Protein AF-A0A7S2EZV9-F1 (afdb_monomer_lite)

Sequence (125 aa):
GKPAGFKRLSELIAEPQLFKGGIRAGDIIQGRIGTCFLLGAMGAVSSNKPKAVKKMFIKYDTRVGVYGVRFCVDGEWTYVVVDDWMPVDAHDRLLYAKSKDADEVWCPILEKAYCKLHTCYEMCD

Foldseek 3Di:
DDFPFKDFLVVQFVAADQDDPFQALVFKDAFQPPCVVVNVVVSVCSHPPSVVLVVQFPDDDVVQQKTWGWDQDPNDIDIFIDGRIAGAHPVRHGRFIGTNPSNHDNRRVVVVRVVVVVVVVVVVD

Radius of gyration: 13.76 Å; chains: 1; bounding box: 33×38×32 Å

InterPro domains:
  IPR001300 Peptidase C2, calpain, catalytic domain [PF00648] (6-123)
  IPR001300 Peptidase C2, calpain, catalytic domain [PS50203] (1-125)
  IPR022684 Peptidase C2, calpain family [PR00704] (6-28)
  IPR022684 Peptidase C2, calpain family [PR00704] (63-88)
  IPR022684 Peptidase C2, calpain family [PR00704] (94-117)
  IPR022684 Peptidase C2, calpain family [PTHR10183] (6-122)
  IPR038765 Papain-like cysteine peptidase superfamily [SSF54001] (3-122)

Structure (mmCIF, N/CA/C/O backbone):
data_AF-A0A7S2EZV9-F1
#
_entry.id   AF-A0A7S2EZV9-F1
#
loop_
_atom_site.group_PDB
_atom_site.id
_atom_site.type_symbol
_atom_site.label_atom_id
_atom_site.label_alt_id
_atom_site.label_comp_id
_atom_site.label_asym_id
_atom_site.label_entity_id
_atom_site.label_seq_id
_atom_site.pdbx_PDB_ins_code
_atom_site.Cartn_x
_atom_site.Cartn_y
_atom_site.Cartn_z
_atom_site.occupancy
_atom_site.B_iso_or_equiv
_atom_site.auth_seq_id
_atom_site.auth_comp_id
_atom_site.auth_asym_id
_atom_site.auth_atom_id
_atom_site.pdbx_PDB_model_num
ATOM 1 N N . GLY A 1 1 ? 14.099 9.433 -7.284 1.00 58.69 1 GLY A N 1
ATOM 2 C CA . GLY A 1 1 ? 14.938 9.018 -8.433 1.00 58.69 1 GLY A CA 1
ATOM 3 C C . GLY A 1 1 ? 14.058 8.364 -9.478 1.00 58.69 1 GLY A C 1
ATOM 4 O O . GLY A 1 1 ? 13.029 7.824 -9.092 1.00 58.69 1 GLY A O 1
ATOM 5 N N . LYS A 1 2 ? 14.415 8.436 -10.768 1.00 77.31 2 LYS A N 1
ATOM 6 C CA . LYS A 1 2 ? 13.640 7.797 -11.848 1.00 77.31 2 LYS A CA 1
ATOM 7 C C . LYS A 1 2 ? 13.521 6.282 -11.583 1.00 77.31 2 LYS A C 1
ATOM 9 O O . LYS A 1 2 ? 14.539 5.686 -11.223 1.00 77.31 2 LYS A O 1
ATOM 14 N N . PRO A 1 3 ? 12.331 5.669 -11.722 1.00 87.88 3 PRO A N 1
ATOM 15 C CA . PRO A 1 3 ? 12.190 4.226 -11.572 1.00 87.88 3 PRO A CA 1
ATOM 16 C C . PRO A 1 3 ? 12.961 3.477 -12.655 1.00 87.88 3 PRO A C 1
ATOM 18 O O . PRO A 1 3 ? 13.006 3.915 -13.806 1.00 87.88 3 PRO A O 1
ATOM 21 N N . ALA A 1 4 ? 13.568 2.352 -12.271 1.00 92.75 4 ALA A N 1
ATOM 22 C CA . ALA A 1 4 ? 14.174 1.417 -13.217 1.00 92.75 4 ALA A CA 1
ATOM 23 C C . ALA A 1 4 ? 13.103 0.545 -13.894 1.00 92.75 4 ALA A C 1
ATOM 25 O O . ALA A 1 4 ? 13.294 0.096 -15.019 1.00 92.75 4 ALA A O 1
ATOM 26 N N . GLY A 1 5 ? 11.963 0.354 -13.227 1.00 94.50 5 GLY A N 1
ATOM 27 C CA . GLY A 1 5 ? 10.806 -0.361 -13.746 1.00 94.50 5 GLY A CA 1
ATOM 28 C C . GLY A 1 5 ? 9.630 -0.321 -12.775 1.00 94.50 5 GLY A C 1
ATOM 29 O O . GLY A 1 5 ? 9.679 0.362 -11.746 1.00 94.50 5 GLY A O 1
ATOM 30 N N . PHE A 1 6 ? 8.584 -1.070 -13.118 1.00 95.56 6 PHE A N 1
ATOM 31 C CA . PHE A 1 6 ? 7.419 -1.304 -12.272 1.00 95.56 6 PHE A CA 1
ATOM 32 C C . PHE A 1 6 ? 7.202 -2.806 -12.111 1.00 95.56 6 PHE A C 1
ATOM 34 O O . PHE A 1 6 ? 7.345 -3.547 -13.082 1.00 95.56 6 PHE A O 1
ATOM 41 N N . LYS A 1 7 ? 6.848 -3.236 -10.900 1.00 97.06 7 LYS A N 1
ATOM 42 C CA . LYS A 1 7 ? 6.514 -4.628 -10.567 1.00 97.06 7 LYS A CA 1
ATOM 43 C C . LYS A 1 7 ? 5.307 -4.671 -9.644 1.00 97.06 7 LYS A C 1
ATOM 45 O O . LYS A 1 7 ? 5.119 -3.743 -8.854 1.00 97.06 7 LYS A O 1
ATOM 50 N N . ARG A 1 8 ? 4.495 -5.723 -9.719 1.00 97.25 8 ARG A N 1
ATOM 51 C CA . ARG A 1 8 ? 3.438 -5.962 -8.732 1.00 97.25 8 ARG A CA 1
ATOM 52 C C . ARG A 1 8 ? 4.027 -6.329 -7.382 1.00 97.25 8 ARG A C 1
ATOM 54 O O . ARG A 1 8 ? 5.107 -6.909 -7.294 1.00 97.25 8 ARG A O 1
ATOM 61 N N . LEU A 1 9 ? 3.277 -6.061 -6.317 1.00 95.75 9 LEU A N 1
ATOM 62 C CA . LEU A 1 9 ? 3.672 -6.481 -4.974 1.00 95.75 9 LEU A CA 1
ATOM 63 C C . LEU A 1 9 ? 3.823 -8.003 -4.872 1.00 95.75 9 LEU A C 1
ATOM 65 O O . LEU A 1 9 ? 4.760 -8.460 -4.230 1.00 95.75 9 LEU A O 1
ATOM 69 N N . SER A 1 10 ? 2.983 -8.778 -5.561 1.00 95.38 10 SER A N 1
ATOM 70 C CA . SER A 1 10 ? 3.086 -10.245 -5.612 1.00 95.38 10 SER A CA 1
ATOM 71 C C . SER A 1 10 ? 4.334 -10.777 -6.331 1.00 95.38 10 SER A C 1
ATOM 73 O O . SER A 1 10 ? 4.670 -11.945 -6.173 1.00 95.38 10 SER A O 1
ATOM 75 N N . GLU A 1 11 ? 5.038 -9.946 -7.106 1.00 96.12 11 GLU A N 1
ATOM 76 C CA . GLU A 1 11 ? 6.332 -10.302 -7.710 1.00 96.12 11 GLU A CA 1
ATOM 77 C C . GLU A 1 11 ? 7.513 -10.008 -6.771 1.00 96.12 11 GLU A C 1
ATOM 79 O O . GLU A 1 11 ? 8.612 -10.521 -6.973 1.00 96.12 11 GLU A O 1
ATOM 84 N N . LEU A 1 12 ? 7.301 -9.152 -5.767 1.00 93.50 12 LEU A N 1
ATOM 85 C CA . LEU A 1 12 ? 8.331 -8.668 -4.842 1.00 93.50 12 LEU A CA 1
ATOM 86 C C . LEU A 1 12 ? 8.230 -9.314 -3.455 1.00 93.50 12 LEU A C 1
ATOM 88 O O . LEU A 1 12 ? 9.211 -9.348 -2.714 1.00 93.50 12 LEU A O 1
ATOM 92 N N . ILE A 1 13 ? 7.035 -9.774 -3.091 1.00 92.38 13 ILE A N 1
ATOM 93 C CA . ILE A 1 13 ? 6.650 -10.224 -1.756 1.00 92.38 13 ILE A CA 1
ATOM 94 C C . ILE A 1 13 ? 5.929 -11.560 -1.910 1.00 92.38 13 ILE A C 1
ATOM 96 O O . ILE A 1 13 ? 4.998 -11.669 -2.705 1.00 92.38 13 ILE A O 1
ATOM 100 N N . ALA A 1 14 ? 6.357 -12.569 -1.150 1.00 89.50 14 ALA A N 1
ATOM 101 C CA . ALA A 1 14 ? 5.843 -13.930 -1.284 1.00 89.50 14 ALA A CA 1
ATOM 102 C C . ALA A 1 14 ? 4.368 -14.038 -0.870 1.00 89.50 14 ALA A C 1
ATOM 104 O O . ALA A 1 14 ? 3.566 -14.631 -1.590 1.00 89.50 14 ALA A O 1
ATOM 105 N N . GLU A 1 15 ? 4.001 -13.437 0.266 1.00 92.25 15 GLU A N 1
ATOM 106 C CA . GLU A 1 15 ? 2.638 -13.486 0.797 1.00 92.25 15 GLU A CA 1
ATOM 107 C C . GLU A 1 15 ? 2.141 -12.083 1.164 1.00 92.25 15 GLU A C 1
ATOM 109 O O . GLU A 1 15 ? 2.015 -11.763 2.346 1.00 92.25 15 GLU A O 1
ATOM 114 N N . PRO A 1 16 ? 1.842 -11.213 0.182 1.00 93.00 16 PRO A N 1
ATOM 115 C CA . PRO A 1 16 ? 1.423 -9.854 0.478 1.00 93.00 16 PRO A CA 1
ATOM 116 C C . PRO A 1 16 ? 0.111 -9.860 1.269 1.00 93.00 16 PRO A C 1
ATOM 118 O O . PRO A 1 16 ? -0.891 -10.457 0.872 1.00 93.00 16 PRO A O 1
ATOM 121 N N . GLN A 1 17 ? 0.107 -9.144 2.386 1.00 93.88 17 GLN A N 1
ATOM 122 C CA . GLN A 1 17 ? -1.047 -8.913 3.243 1.00 93.88 17 GLN A CA 1
ATOM 123 C C . GLN A 1 17 ? -1.173 -7.418 3.500 1.00 93.88 17 GLN A C 1
ATOM 125 O O . GLN A 1 17 ? -0.193 -6.738 3.800 1.00 93.88 17 GLN A O 1
ATOM 130 N N . LEU A 1 18 ? -2.392 -6.876 3.418 1.00 93.31 18 LEU A N 1
ATOM 131 C CA . LEU A 1 18 ? -2.566 -5.442 3.646 1.00 93.31 18 LEU A CA 1
ATOM 132 C C . LEU A 1 18 ? -2.130 -5.037 5.064 1.00 93.31 18 LEU A C 1
ATOM 134 O O . LEU A 1 18 ? -1.414 -4.054 5.223 1.00 93.31 18 LEU A O 1
ATOM 138 N N . PHE A 1 19 ? -2.527 -5.814 6.074 1.00 91.25 19 PHE A N 1
ATOM 139 C CA . PHE A 1 19 ? -2.121 -5.626 7.467 1.00 91.25 19 PHE A CA 1
ATOM 140 C C . PHE A 1 19 ? -1.690 -6.964 8.060 1.00 91.25 19 PHE A C 1
ATOM 142 O O . PHE A 1 19 ? -2.510 -7.882 8.116 1.00 91.25 19 PHE A O 1
ATOM 149 N N . LYS A 1 20 ? -0.461 -7.057 8.574 1.00 84.50 20 LYS A N 1
ATOM 150 C CA . LYS A 1 20 ? 0.079 -8.275 9.193 1.00 84.50 20 LYS A CA 1
ATOM 151 C C . LYS A 1 20 ? 0.541 -7.950 10.610 1.00 84.50 20 LYS A C 1
ATOM 153 O O . LYS A 1 20 ? 1.469 -7.189 10.831 1.00 84.50 20 LYS A O 1
ATOM 158 N N . GLY A 1 21 ? -0.164 -8.480 11.611 1.00 73.00 21 GLY A N 1
ATOM 159 C CA . GLY A 1 21 ? 0.142 -8.209 13.026 1.00 73.00 21 GLY A CA 1
ATOM 160 C C . GLY A 1 21 ? -0.344 -6.852 13.572 1.00 73.00 21 GLY A C 1
ATOM 161 O O . GLY A 1 21 ? -0.145 -6.567 14.754 1.00 73.00 21 GLY A O 1
ATOM 162 N N . GLY A 1 22 ? -1.046 -6.043 12.768 1.00 71.88 22 GLY A N 1
ATOM 163 C CA . GLY A 1 22 ? -1.613 -4.748 13.170 1.00 71.88 22 GLY A CA 1
ATOM 164 C C . GLY A 1 22 ? -0.916 -3.573 12.488 1.00 71.88 22 GLY A C 1
ATOM 165 O O . GLY A 1 22 ? -0.145 -3.780 11.579 1.00 71.88 22 GLY A O 1
ATOM 166 N N . ILE A 1 23 ? -1.220 -2.339 12.896 1.00 68.94 23 ILE A N 1
ATOM 167 C CA . ILE A 1 23 ? -0.515 -1.148 12.396 1.00 68.94 23 ILE A CA 1
ATOM 168 C C . ILE A 1 23 ? 0.326 -0.622 13.546 1.00 68.94 23 ILE A C 1
ATOM 170 O O . ILE A 1 23 ? -0.249 -0.237 14.570 1.00 68.94 23 ILE A O 1
ATOM 174 N N . ARG A 1 24 ? 1.651 -0.599 13.401 1.00 65.25 24 ARG A N 1
ATOM 175 C CA . ARG A 1 24 ? 2.545 0.065 14.352 1.00 65.25 24 ARG A CA 1
ATOM 176 C C . ARG A 1 24 ? 3.315 1.144 13.605 1.00 65.25 24 ARG A C 1
ATOM 178 O O . ARG A 1 24 ? 3.793 0.949 12.498 1.00 65.25 24 ARG A O 1
ATOM 185 N N . ALA A 1 25 ? 3.457 2.313 14.212 1.00 53.94 25 ALA A N 1
ATOM 186 C CA . ALA A 1 25 ? 4.162 3.416 13.560 1.00 53.94 25 ALA A CA 1
ATOM 187 C C . ALA A 1 25 ? 5.651 3.172 13.326 1.00 53.94 25 ALA A C 1
ATOM 189 O O . ALA A 1 25 ? 6.227 3.748 12.409 1.00 53.94 25 ALA A O 1
ATOM 190 N N . GLY A 1 26 ? 6.258 2.294 14.129 1.00 57.16 26 GLY A N 1
ATOM 191 C CA . GLY A 1 26 ? 7.616 1.809 13.891 1.00 57.16 26 GLY A CA 1
ATOM 192 C C . GLY A 1 26 ? 7.747 0.922 12.649 1.00 57.16 26 GLY A C 1
ATOM 193 O O . GLY A 1 26 ? 8.858 0.485 12.355 1.00 57.16 26 GLY A O 1
ATOM 194 N N . ASP A 1 27 ? 6.645 0.649 11.942 1.00 61.97 27 ASP A N 1
ATOM 195 C CA . ASP A 1 27 ? 6.644 -0.170 10.737 1.00 61.97 27 ASP A CA 1
ATOM 196 C C . ASP A 1 27 ? 6.908 0.652 9.470 1.00 61.97 27 ASP A C 1
ATOM 198 O O . ASP A 1 27 ? 7.214 0.059 8.450 1.00 61.97 27 ASP A O 1
ATOM 202 N N . ILE A 1 28 ? 6.870 1.990 9.495 1.00 72.56 28 ILE A N 1
ATOM 203 C CA . ILE A 1 28 ? 7.128 2.784 8.283 1.00 72.56 28 ILE A CA 1
ATOM 204 C C . ILE A 1 28 ? 8.636 2.940 8.057 1.00 72.56 28 ILE A C 1
ATOM 206 O O . ILE A 1 28 ? 9.316 3.673 8.774 1.00 72.56 28 ILE A O 1
ATOM 210 N N . ILE A 1 29 ? 9.155 2.309 7.006 1.00 76.38 29 ILE A N 1
ATOM 211 C CA . ILE A 1 29 ? 10.506 2.555 6.500 1.00 76.38 29 ILE A CA 1
ATOM 212 C C . ILE A 1 29 ? 10.387 3.471 5.286 1.00 76.38 29 ILE A C 1
ATOM 214 O O . ILE A 1 29 ? 9.811 3.084 4.267 1.00 76.38 29 ILE A O 1
ATOM 218 N N . GLN A 1 30 ? 10.936 4.682 5.398 1.00 78.19 30 GLN A N 1
ATOM 219 C CA . GLN A 1 30 ? 10.908 5.672 4.326 1.00 78.19 30 GLN A CA 1
ATOM 220 C C . GLN A 1 30 ? 11.575 5.140 3.048 1.00 78.19 30 GLN A C 1
ATOM 222 O O . GLN A 1 30 ? 12.684 4.602 3.075 1.00 78.19 30 GLN A O 1
ATOM 227 N N . GLY A 1 31 ? 10.874 5.319 1.927 1.00 75.25 31 GLY A N 1
ATOM 228 C CA . GLY A 1 31 ? 11.375 5.025 0.592 1.00 75.25 31 GLY A CA 1
ATOM 229 C C . GLY A 1 31 ? 12.306 6.111 0.046 1.00 75.25 31 GLY A C 1
ATOM 230 O O . GLY A 1 31 ? 12.769 7.012 0.741 1.00 75.25 31 GLY A O 1
ATOM 231 N N . ARG A 1 32 ? 12.585 6.036 -1.253 1.00 74.06 32 ARG A N 1
ATOM 232 C CA . ARG A 1 32 ? 13.464 6.965 -1.988 1.00 74.06 32 ARG A CA 1
ATOM 233 C C . ARG A 1 32 ? 12.691 8.057 -2.733 1.00 74.06 32 ARG A C 1
ATOM 235 O O . ARG A 1 32 ? 13.288 8.829 -3.491 1.00 74.06 32 ARG A O 1
ATOM 242 N N . ILE A 1 33 ? 11.372 8.082 -2.569 1.00 68.50 33 ILE A N 1
ATOM 243 C CA . ILE A 1 33 ? 10.481 9.128 -3.064 1.00 68.50 33 ILE A CA 1
ATOM 244 C C . ILE A 1 33 ? 10.353 10.163 -1.937 1.00 68.50 33 ILE A C 1
ATOM 246 O O . ILE A 1 33 ? 10.262 9.804 -0.768 1.00 68.50 33 ILE A O 1
ATOM 250 N N . GLY A 1 34 ? 10.492 11.449 -2.271 1.00 61.25 34 GLY A N 1
ATOM 251 C CA . GLY A 1 34 ? 10.652 12.571 -1.328 1.00 61.25 34 GLY A CA 1
ATOM 252 C C . GLY A 1 34 ? 9.398 12.933 -0.523 1.00 61.25 34 GLY A C 1
ATOM 253 O O . GLY A 1 34 ? 9.106 14.105 -0.331 1.00 61.25 34 GLY A O 1
ATOM 254 N N . THR A 1 35 ? 8.652 11.942 -0.053 1.00 65.12 35 THR A N 1
ATOM 255 C CA . THR A 1 35 ? 7.382 12.030 0.686 1.00 65.12 35 THR A CA 1
ATOM 256 C C . THR A 1 35 ? 7.599 12.070 2.202 1.00 65.12 35 THR A C 1
ATOM 258 O O . THR A 1 35 ? 6.731 11.670 2.973 1.00 65.12 35 THR A O 1
ATOM 261 N N . CYS A 1 36 ? 8.751 12.553 2.680 1.00 65.75 36 CYS A N 1
ATOM 262 C CA . CYS A 1 36 ? 9.093 12.542 4.110 1.00 65.75 36 CYS A CA 1
ATOM 263 C C . CYS A 1 36 ? 8.059 13.265 4.991 1.00 65.75 36 CYS A C 1
ATOM 265 O O . CYS A 1 36 ? 7.763 12.797 6.089 1.00 65.75 36 CYS A O 1
ATOM 267 N N . PHE A 1 37 ? 7.462 14.357 4.501 1.00 68.62 37 PHE A N 1
ATOM 268 C CA . PHE A 1 37 ? 6.392 15.079 5.197 1.00 68.62 37 PHE A CA 1
ATOM 269 C C . PHE A 1 37 ? 5.131 14.211 5.359 1.00 68.62 37 PHE A C 1
ATOM 271 O O . PHE A 1 37 ? 4.560 14.134 6.448 1.00 68.62 37 PHE A O 1
ATOM 278 N N . LEU A 1 38 ? 4.744 13.489 4.302 1.00 69.94 38 LEU A N 1
ATOM 279 C CA . LEU A 1 38 ? 3.629 12.546 4.307 1.00 69.94 38 LEU A CA 1
ATOM 280 C C . LEU A 1 38 ? 3.919 11.375 5.246 1.00 69.94 38 LEU A C 1
ATOM 282 O O . LEU A 1 38 ? 3.069 11.003 6.046 1.00 69.94 38 LEU A O 1
ATOM 286 N N . LEU A 1 39 ? 5.122 10.808 5.185 1.00 69.38 39 LEU A N 1
ATOM 287 C CA . LEU A 1 39 ? 5.525 9.690 6.036 1.00 69.38 39 LEU A CA 1
ATOM 288 C C . LEU A 1 39 ? 5.564 10.077 7.515 1.00 69.38 39 LEU A C 1
ATOM 290 O O . LEU A 1 39 ? 5.152 9.278 8.352 1.00 69.38 39 LEU A O 1
ATOM 294 N N . GLY A 1 40 ? 5.966 11.308 7.840 1.00 71.44 40 GLY A N 1
ATOM 295 C CA . GLY A 1 40 ? 5.862 11.852 9.194 1.00 71.44 40 GLY A CA 1
ATOM 296 C C . GLY A 1 40 ? 4.411 11.937 9.675 1.00 71.44 40 GLY A C 1
ATOM 297 O O . GLY A 1 40 ? 4.092 11.467 10.769 1.00 71.44 40 GLY A O 1
ATOM 298 N N . ALA A 1 41 ? 3.504 12.453 8.839 1.00 74.88 41 ALA A N 1
ATOM 299 C CA . ALA A 1 41 ? 2.076 12.509 9.153 1.00 74.88 41 ALA A CA 1
ATOM 300 C C . ALA A 1 41 ? 1.451 11.106 9.287 1.00 74.88 41 ALA A C 1
ATOM 302 O O . ALA A 1 41 ? 0.748 10.827 10.260 1.00 74.88 41 ALA A O 1
ATOM 303 N N . MET A 1 42 ? 1.752 10.187 8.365 1.00 74.44 42 MET A N 1
ATOM 304 C CA . MET A 1 42 ? 1.299 8.792 8.424 1.00 74.44 42 MET A CA 1
ATOM 305 C C . MET A 1 42 ? 1.863 8.068 9.649 1.00 74.44 42 MET A C 1
ATOM 307 O O . MET A 1 42 ? 1.136 7.326 10.309 1.00 74.44 42 MET A O 1
ATOM 311 N N . GLY A 1 43 ? 3.123 8.321 10.008 1.00 74.88 43 GLY A N 1
ATOM 312 C CA . GLY A 1 43 ? 3.758 7.841 11.236 1.00 74.88 43 GLY A CA 1
ATOM 313 C C . GLY A 1 43 ? 3.037 8.339 12.487 1.00 74.88 43 GLY A C 1
ATOM 314 O O . GLY A 1 43 ? 2.713 7.557 13.380 1.00 74.88 43 GLY A O 1
ATOM 315 N N . ALA A 1 44 ? 2.683 9.624 12.536 1.00 74.81 44 ALA A N 1
ATOM 316 C CA . ALA A 1 44 ? 1.933 10.194 13.653 1.00 74.81 44 ALA A CA 1
ATOM 317 C C . ALA A 1 44 ? 0.513 9.606 13.773 1.00 74.81 44 ALA A C 1
ATOM 319 O O . ALA A 1 44 ? 0.075 9.263 14.877 1.00 74.81 44 ALA A O 1
ATOM 320 N N . VAL A 1 45 ? -0.205 9.442 12.655 1.00 76.69 45 VAL A N 1
ATOM 321 C CA . VAL A 1 45 ? -1.561 8.863 12.644 1.00 76.69 45 VAL A CA 1
ATOM 322 C C . VAL A 1 45 ? -1.527 7.376 12.990 1.00 76.69 45 VAL A C 1
ATOM 324 O O . VAL A 1 45 ? -2.326 6.931 13.812 1.00 76.69 45 VAL A O 1
ATOM 327 N N . SER A 1 46 ? -0.591 6.609 12.431 1.00 75.81 46 SER A N 1
ATOM 328 C CA . SER A 1 46 ? -0.405 5.194 12.780 1.00 75.81 46 SER A CA 1
ATOM 329 C C . SER A 1 46 ? 0.004 5.001 14.245 1.00 75.81 46 SER A C 1
ATOM 331 O O . SER A 1 46 ? -0.463 4.048 14.865 1.00 75.81 46 SER A O 1
ATOM 333 N N . SER A 1 47 ? 0.785 5.924 14.828 1.00 74.75 47 SER A N 1
ATOM 334 C CA . SER A 1 47 ? 1.219 5.868 16.239 1.00 74.75 47 SER A CA 1
ATOM 335 C C . SER A 1 47 ? 0.048 6.069 17.187 1.00 74.75 47 SER A C 1
ATOM 337 O O . SER A 1 47 ? -0.150 5.306 18.126 1.00 74.75 47 SER A O 1
ATOM 339 N N . ASN A 1 48 ? -0.728 7.125 16.939 1.00 75.50 48 ASN A N 1
ATOM 340 C CA . ASN A 1 48 ? -1.737 7.595 17.883 1.00 75.50 48 ASN A CA 1
ATOM 341 C C . ASN A 1 48 ? -3.113 6.977 17.616 1.00 75.50 48 ASN A C 1
ATOM 343 O O . ASN A 1 48 ? -3.933 6.841 18.522 1.00 75.50 48 ASN A O 1
ATOM 347 N N . LYS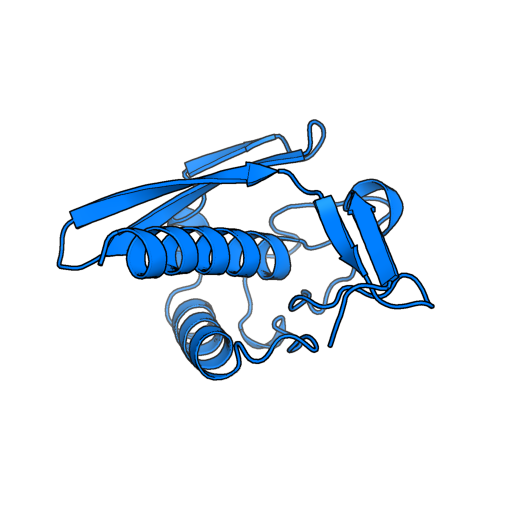 A 1 49 ? -3.404 6.632 16.356 1.00 83.12 49 LYS A N 1
ATOM 348 C CA . LYS A 1 49 ? -4.718 6.170 15.892 1.00 83.12 49 LYS A CA 1
ATOM 349 C C . LYS A 1 49 ? -4.579 5.087 14.808 1.00 83.12 49 LYS A C 1
ATOM 351 O O . LYS A 1 49 ? -5.101 5.256 13.706 1.00 83.12 49 LYS A O 1
ATOM 356 N N . PRO A 1 50 ? -4.004 3.909 15.108 1.00 82.44 50 PRO A N 1
ATOM 357 C CA . PRO A 1 50 ? -3.857 2.823 14.128 1.00 82.44 50 PRO A CA 1
ATOM 358 C C . PRO A 1 50 ? -5.202 2.363 13.537 1.00 82.44 50 PRO A C 1
ATOM 360 O O . PRO A 1 50 ? -5.305 2.009 12.366 1.00 82.44 50 PRO A O 1
ATOM 363 N N . LYS A 1 51 ? -6.294 2.442 14.310 1.00 86.62 51 LYS A N 1
ATOM 364 C CA . LYS A 1 51 ? -7.649 2.164 13.801 1.00 86.62 51 LYS A CA 1
ATOM 365 C C . LYS A 1 5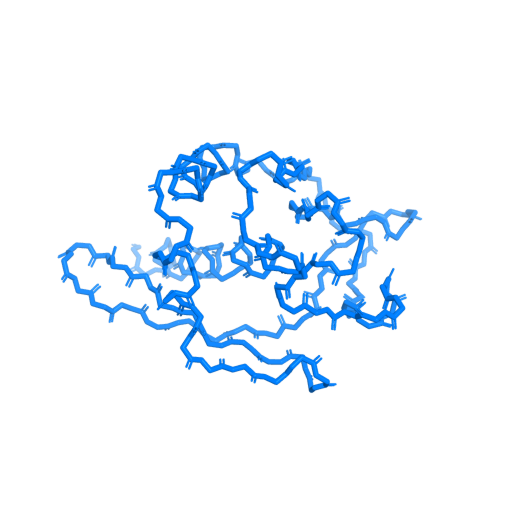1 ? -8.101 3.158 12.723 1.00 86.62 51 LYS A C 1
ATOM 367 O O . LYS A 1 51 ? -8.926 2.786 11.894 1.00 86.62 51 LYS A O 1
ATOM 372 N N . ALA A 1 52 ? -7.606 4.396 12.737 1.00 86.69 52 ALA A N 1
ATOM 373 C CA . ALA A 1 52 ? -7.921 5.381 11.706 1.00 86.69 52 ALA A CA 1
ATOM 374 C C . ALA A 1 52 ? -7.298 4.974 10.370 1.00 86.69 52 ALA A C 1
ATOM 376 O O . ALA A 1 52 ? -8.018 4.939 9.380 1.00 86.69 52 ALA A O 1
ATOM 377 N N . VAL A 1 53 ? -6.030 4.545 10.367 1.00 87.94 53 VAL A N 1
ATOM 378 C CA . VAL A 1 53 ? -5.362 4.053 9.150 1.00 87.94 53 VAL A CA 1
ATOM 379 C C . VAL A 1 53 ? -6.108 2.849 8.571 1.00 87.94 53 VAL A C 1
ATOM 381 O O . VAL A 1 53 ? -6.448 2.857 7.394 1.00 87.94 53 VAL A O 1
ATOM 384 N N . LYS A 1 54 ? -6.503 1.865 9.397 1.00 90.25 54 LYS A N 1
ATOM 385 C CA . LYS A 1 54 ? -7.344 0.744 8.922 1.00 90.25 54 LYS A CA 1
ATOM 386 C C . LYS A 1 54 ? -8.648 1.216 8.271 1.00 90.25 54 LYS A C 1
ATOM 388 O O . LYS A 1 54 ? -9.043 0.684 7.245 1.00 90.25 54 LYS A O 1
ATOM 393 N N . LYS A 1 55 ? -9.303 2.229 8.849 1.00 91.75 55 LYS A N 1
ATOM 394 C CA . LYS A 1 55 ? -10.555 2.812 8.334 1.00 91.75 55 LYS A CA 1
ATOM 395 C C . LYS A 1 55 ? -10.382 3.641 7.056 1.00 91.75 55 LYS A C 1
ATOM 397 O O . LYS A 1 55 ? -11.403 4.025 6.478 1.00 91.75 55 LYS A O 1
ATOM 402 N N . MET A 1 56 ? -9.153 3.956 6.645 1.00 94.00 56 MET A N 1
ATOM 403 C CA . MET A 1 56 ? -8.887 4.587 5.349 1.00 94.00 56 MET A CA 1
ATOM 404 C C . MET A 1 56 ? -9.043 3.578 4.210 1.00 94.00 56 MET A C 1
ATOM 406 O O . MET A 1 56 ? -9.530 3.945 3.149 1.00 94.00 56 MET A O 1
ATOM 410 N N . PHE A 1 57 ? -8.705 2.307 4.434 1.00 95.62 57 PHE A N 1
ATOM 411 C CA . PHE A 1 57 ? -8.870 1.241 3.447 1.00 95.62 57 PHE A CA 1
ATOM 412 C C . PHE A 1 57 ? -10.303 0.709 3.480 1.00 95.62 57 PHE A C 1
ATOM 414 O O . PHE A 1 57 ? -10.678 -0.059 4.364 1.00 95.62 57 PHE A O 1
ATOM 421 N N . ILE A 1 58 ? -11.123 1.147 2.526 1.00 96.06 58 ILE A N 1
ATOM 422 C CA . ILE A 1 58 ? -12.569 0.883 2.525 1.00 96.06 58 ILE A CA 1
ATOM 423 C C . ILE A 1 58 ? -12.937 -0.463 1.896 1.00 96.06 58 ILE A C 1
ATOM 425 O O . ILE A 1 58 ? -13.902 -1.098 2.314 1.00 96.06 58 ILE A O 1
ATOM 429 N N . LYS A 1 59 ? -12.183 -0.895 0.882 1.00 95.94 59 LYS A N 1
ATOM 430 C CA . LYS A 1 59 ? -12.378 -2.157 0.166 1.00 95.94 59 LYS A CA 1
ATOM 431 C C . LYS A 1 59 ? -11.103 -2.496 -0.592 1.00 95.94 59 LYS A C 1
ATOM 433 O O . LYS A 1 59 ? -10.486 -1.604 -1.163 1.00 95.94 59 LYS A O 1
ATOM 438 N N . TYR A 1 60 ? -10.711 -3.760 -0.599 1.00 97.12 60 TYR A N 1
ATOM 439 C CA . TYR A 1 60 ? -9.526 -4.222 -1.313 1.00 97.12 60 TYR A CA 1
ATOM 440 C C . TYR A 1 60 ? -9.622 -5.723 -1.589 1.00 97.12 60 TYR A C 1
ATOM 442 O O . TYR A 1 60 ? -10.323 -6.441 -0.877 1.00 97.12 60 TYR A O 1
ATOM 450 N N . ASP A 1 61 ? -8.904 -6.185 -2.609 1.00 96.56 61 ASP A N 1
ATOM 451 C CA . ASP A 1 61 ? -8.568 -7.599 -2.792 1.00 96.56 61 ASP A CA 1
ATOM 452 C C . ASP A 1 61 ? -7.072 -7.688 -3.100 1.00 96.56 61 ASP A C 1
ATOM 454 O O . ASP A 1 61 ? -6.619 -7.326 -4.188 1.00 96.56 61 ASP A O 1
ATOM 458 N N . THR A 1 62 ? -6.301 -8.150 -2.115 1.00 95.12 62 THR A N 1
ATOM 459 C CA . THR A 1 62 ? -4.840 -8.250 -2.207 1.00 95.12 62 THR A CA 1
ATOM 460 C C . THR A 1 62 ? -4.384 -9.279 -3.240 1.00 95.12 62 THR A C 1
ATOM 462 O O . THR A 1 62 ? -3.309 -9.121 -3.803 1.00 95.12 62 THR A O 1
ATOM 465 N N . ARG A 1 63 ? -5.207 -10.286 -3.561 1.00 93.94 63 ARG A N 1
ATOM 466 C CA . ARG A 1 63 ? -4.873 -11.297 -4.579 1.00 93.94 63 ARG A CA 1
ATOM 467 C C . ARG A 1 63 ? -5.001 -10.733 -5.989 1.00 93.94 63 ARG A C 1
ATOM 469 O O . ARG A 1 63 ? -4.243 -11.105 -6.875 1.00 93.94 63 ARG A O 1
ATOM 476 N N . VAL A 1 64 ? -5.972 -9.843 -6.193 1.00 96.06 64 VAL A N 1
ATOM 477 C CA . VAL A 1 64 ? -6.173 -9.131 -7.468 1.00 96.06 64 VAL A CA 1
ATOM 478 C C . VAL A 1 64 ? -5.224 -7.931 -7.585 1.00 96.06 64 VAL A C 1
ATOM 480 O O . VAL A 1 64 ? -4.831 -7.551 -8.691 1.00 96.06 64 VAL A O 1
ATOM 483 N N . GLY A 1 65 ? -4.849 -7.346 -6.444 1.00 96.75 65 GLY A N 1
ATOM 484 C CA . GLY A 1 65 ? -3.977 -6.181 -6.364 1.00 96.75 65 GLY A CA 1
ATOM 485 C C . GLY A 1 65 ? -4.731 -4.859 -6.498 1.00 96.75 65 GLY A C 1
ATOM 486 O O . GLY A 1 65 ? -4.207 -3.933 -7.102 1.00 96.75 65 GLY A O 1
ATOM 487 N N . VAL A 1 66 ? -5.961 -4.755 -5.975 1.00 97.56 66 VAL A N 1
ATOM 488 C CA . VAL A 1 66 ? -6.782 -3.527 -6.038 1.00 97.56 66 VAL A CA 1
ATOM 489 C C . VAL A 1 66 ? -7.167 -3.026 -4.650 1.00 97.56 66 VAL A C 1
ATOM 491 O O . VAL A 1 66 ? -7.589 -3.806 -3.794 1.00 97.56 66 VAL A O 1
ATOM 494 N N . TYR A 1 67 ? -7.052 -1.713 -4.439 1.00 98.12 67 TYR A N 1
ATOM 495 C CA . TYR A 1 67 ? -7.234 -1.078 -3.135 1.00 98.12 67 TYR A CA 1
ATOM 496 C C . TYR A 1 67 ? -7.992 0.242 -3.266 1.00 98.12 67 TYR A C 1
ATOM 498 O O . TYR A 1 67 ? -7.591 1.136 -4.008 1.00 98.12 67 TYR A O 1
ATOM 506 N N . GLY A 1 68 ? -9.084 0.369 -2.517 1.00 97.75 68 GLY A N 1
ATOM 507 C CA . GLY A 1 68 ? -9.819 1.610 -2.309 1.00 97.75 68 GLY A CA 1
ATOM 508 C C . GLY A 1 68 ? -9.406 2.263 -0.995 1.00 97.75 68 GLY A C 1
ATOM 509 O O . GLY A 1 68 ? -9.569 1.672 0.078 1.00 97.75 68 GLY A O 1
ATOM 510 N N . VAL A 1 69 ? -8.909 3.491 -1.083 1.00 96.56 69 VAL A N 1
ATOM 511 C CA . VAL A 1 69 ? -8.440 4.303 0.041 1.00 96.56 69 VAL A CA 1
ATOM 512 C C . VAL A 1 69 ? -9.243 5.597 0.084 1.00 96.56 69 VAL A C 1
ATOM 514 O O . VAL A 1 69 ? -9.500 6.194 -0.957 1.00 96.56 69 VAL A O 1
ATOM 517 N N . ARG A 1 70 ? -9.645 6.047 1.272 1.00 95.00 70 ARG A N 1
ATOM 518 C CA . ARG A 1 70 ? -10.276 7.358 1.460 1.00 95.00 70 ARG A CA 1
ATOM 519 C C . ARG A 1 70 ? -9.397 8.301 2.265 1.00 95.00 70 ARG A C 1
ATOM 521 O O . ARG A 1 70 ? -8.768 7.897 3.246 1.00 95.00 70 ARG A O 1
ATOM 528 N N . PHE A 1 71 ? -9.445 9.565 1.884 1.00 91.56 71 PHE A N 1
ATOM 529 C CA . PHE A 1 71 ? -8.812 10.686 2.560 1.00 91.56 71 PHE A CA 1
ATOM 530 C C . PHE A 1 71 ? -9.885 11.714 2.915 1.00 91.56 71 PHE A C 1
ATOM 532 O O . PHE A 1 71 ? -10.913 11.787 2.248 1.00 91.56 71 PHE A O 1
ATOM 539 N N . CYS A 1 72 ? -9.664 12.473 3.985 1.00 89.31 72 CYS A N 1
ATOM 540 C CA . CYS A 1 72 ? -10.472 13.651 4.286 1.00 89.31 72 CYS A CA 1
ATOM 541 C C . CYS A 1 72 ? -9.681 14.867 3.799 1.00 89.31 72 CYS A C 1
ATOM 543 O O . CYS A 1 72 ? -8.619 15.144 4.358 1.00 89.31 72 CYS A O 1
ATOM 545 N N . VAL A 1 73 ? -10.155 15.523 2.743 1.00 86.56 73 VAL A N 1
ATOM 546 C CA . VAL A 1 73 ? -9.533 16.710 2.140 1.00 86.56 73 VAL A CA 1
ATOM 547 C C . VAL A 1 73 ? -10.521 17.855 2.301 1.00 86.56 73 VAL A C 1
ATOM 549 O O . VAL A 1 73 ? -11.673 17.719 1.905 1.00 86.56 73 VAL A O 1
ATOM 552 N N . ASP A 1 74 ? -10.104 18.932 2.967 1.00 87.12 74 ASP A N 1
ATOM 553 C CA . ASP A 1 74 ? -10.944 20.108 3.252 1.00 87.12 74 ASP A CA 1
ATOM 554 C C . ASP A 1 74 ? -12.302 19.790 3.907 1.00 87.12 74 ASP A C 1
ATOM 556 O O . ASP A 1 74 ? -13.296 20.481 3.713 1.00 87.12 74 ASP A O 1
ATOM 560 N N . GLY A 1 75 ? -12.338 18.735 4.729 1.00 88.75 75 GLY A N 1
ATOM 561 C CA . GLY A 1 75 ? -13.541 18.285 5.437 1.00 88.75 75 GLY A CA 1
ATOM 562 C C . GLY A 1 75 ? -14.403 17.282 4.664 1.00 88.75 75 GLY A C 1
ATOM 563 O O . GLY A 1 75 ? -15.297 16.683 5.261 1.00 88.75 75 GLY A O 1
ATOM 564 N N . GLU A 1 76 ? -14.095 17.032 3.392 1.00 90.00 76 GLU A N 1
ATOM 565 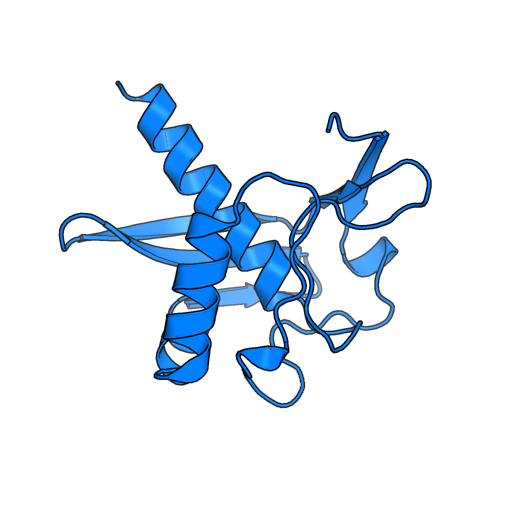C CA . GLU A 1 76 ? -14.841 16.130 2.519 1.00 90.00 76 GLU A CA 1
ATOM 566 C C . GLU A 1 76 ? -14.117 14.796 2.302 1.00 90.00 76 GLU A C 1
ATOM 568 O O . GLU A 1 76 ? -12.886 14.706 2.263 1.00 90.00 76 GLU A O 1
ATOM 573 N N . TRP A 1 77 ? -14.892 13.717 2.160 1.00 93.12 77 TRP A N 1
ATOM 574 C CA . TRP A 1 77 ? -14.335 12.389 1.903 1.00 93.12 77 TRP A CA 1
ATOM 575 C C . TRP A 1 77 ? -14.027 12.194 0.419 1.00 93.12 77 TRP A C 1
ATOM 577 O O . TRP A 1 77 ? -14.933 12.002 -0.390 1.00 93.12 77 TRP A O 1
ATOM 587 N N . THR A 1 78 ? -12.740 12.115 0.091 1.00 93.38 78 THR A N 1
ATOM 588 C CA . THR A 1 78 ? -12.247 11.815 -1.258 1.00 93.38 78 THR A CA 1
ATOM 589 C C . THR A 1 78 ? -11.754 10.374 -1.340 1.00 93.38 78 THR A C 1
ATOM 591 O O . THR A 1 78 ? -11.011 9.902 -0.477 1.00 93.38 78 THR A O 1
ATOM 594 N N . TYR A 1 79 ? -12.156 9.662 -2.393 1.00 94.44 79 TYR A N 1
ATOM 595 C CA . TYR A 1 79 ? -11.874 8.239 -2.583 1.00 94.44 79 TYR A CA 1
ATOM 596 C C . TYR A 1 79 ? -10.907 8.025 -3.743 1.00 94.44 79 TYR A C 1
ATOM 598 O O . TYR A 1 79 ? -11.099 8.548 -4.836 1.00 94.44 79 TYR A O 1
ATOM 606 N N . VAL A 1 80 ? -9.892 7.201 -3.514 1.00 95.69 80 VAL A N 1
ATOM 607 C CA . VAL A 1 80 ? -8.849 6.881 -4.484 1.00 95.69 80 VAL A CA 1
ATOM 608 C C . VAL A 1 80 ? -8.759 5.373 -4.631 1.00 95.69 80 VAL A C 1
ATOM 610 O O . VAL A 1 80 ? -8.610 4.645 -3.651 1.00 95.69 80 VAL A O 1
ATOM 613 N N . VAL A 1 81 ? -8.820 4.901 -5.874 1.00 96.62 81 VAL A N 1
ATOM 614 C CA . VAL A 1 81 ? -8.558 3.500 -6.215 1.00 96.62 81 VAL A CA 1
ATOM 615 C C . VAL A 1 81 ? -7.169 3.392 -6.831 1.00 96.62 81 VAL A C 1
ATOM 617 O O . VAL A 1 81 ? -6.844 4.134 -7.766 1.00 96.62 81 VAL A O 1
ATOM 620 N N . VAL A 1 82 ? -6.359 2.470 -6.316 1.00 97.25 82 VAL A N 1
ATOM 621 C CA . VAL A 1 82 ? -5.020 2.154 -6.828 1.00 97.25 82 VAL A CA 1
ATOM 622 C C . VAL A 1 82 ? -4.848 0.653 -7.027 1.00 97.25 82 VAL A C 1
ATOM 624 O O . VAL A 1 82 ? -5.417 -0.158 -6.294 1.00 97.25 82 VAL A O 1
ATOM 627 N N . ASP A 1 83 ? -4.047 0.301 -8.027 1.00 97.81 83 ASP A N 1
ATOM 628 C CA . ASP A 1 83 ? -3.493 -1.040 -8.198 1.00 97.81 83 ASP A CA 1
ATOM 629 C C . ASP A 1 83 ? -2.184 -1.224 -7.398 1.00 97.81 83 ASP A C 1
ATOM 631 O O . ASP A 1 83 ? -1.676 -0.280 -6.780 1.00 97.81 83 ASP A O 1
ATOM 635 N N . ASP A 1 84 ? -1.603 -2.422 -7.445 1.00 97.00 84 ASP A N 1
ATOM 636 C CA . ASP A 1 84 ? -0.365 -2.793 -6.758 1.00 97.00 84 ASP A CA 1
ATOM 637 C C . ASP A 1 84 ? 0.913 -2.744 -7.608 1.00 97.00 84 ASP A C 1
ATOM 639 O O . ASP A 1 84 ? 1.944 -3.254 -7.172 1.00 97.00 84 ASP A O 1
ATOM 643 N N . TRP A 1 85 ? 0.898 -2.109 -8.784 1.00 97.19 85 TRP A N 1
ATOM 644 C CA . TRP A 1 85 ? 2.129 -1.868 -9.540 1.00 97.19 85 TRP A CA 1
ATOM 645 C C . TRP A 1 85 ? 2.972 -0.791 -8.867 1.00 97.19 85 TRP A C 1
ATOM 647 O O . TRP A 1 85 ? 2.559 0.367 -8.761 1.00 97.19 85 TRP A O 1
ATOM 657 N N . MET A 1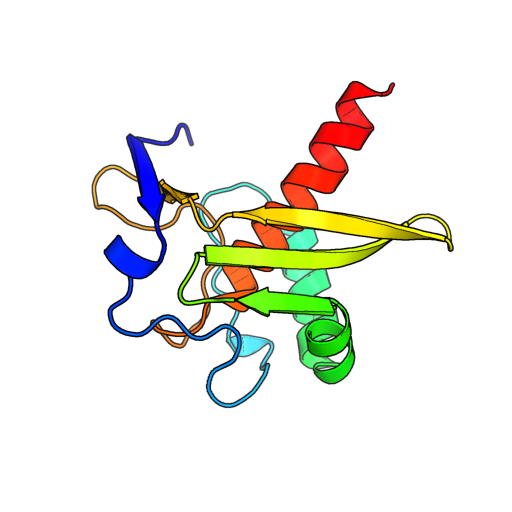 86 ? 4.169 -1.157 -8.427 1.00 95.00 86 MET A N 1
ATOM 658 C CA . MET A 1 86 ? 5.051 -0.289 -7.664 1.00 95.00 86 MET A CA 1
ATOM 659 C C . MET A 1 86 ? 6.318 0.063 -8.439 1.00 95.00 86 MET A C 1
ATOM 661 O O . MET A 1 86 ? 6.895 -0.805 -9.096 1.00 95.00 86 MET A O 1
ATOM 665 N N . PRO A 1 87 ? 6.792 1.316 -8.338 1.00 94.31 87 PRO A N 1
ATOM 666 C CA . PRO A 1 87 ? 8.079 1.705 -8.885 1.00 94.31 87 PRO A CA 1
ATOM 667 C C . PRO A 1 87 ? 9.218 1.059 -8.086 1.00 94.31 87 PRO A C 1
ATOM 669 O O . PRO A 1 87 ? 9.253 1.139 -6.852 1.00 94.31 87 PRO A O 1
ATOM 672 N N . VAL A 1 88 ? 10.180 0.473 -8.799 1.00 94.44 88 VAL A N 1
ATOM 673 C CA . VAL A 1 88 ? 11.358 -0.184 -8.214 1.00 94.44 88 VAL A CA 1
ATOM 674 C C . VAL A 1 88 ? 12.669 0.413 -8.725 1.00 94.44 88 VAL A C 1
ATOM 676 O O . VAL A 1 88 ? 12.726 1.044 -9.787 1.00 94.44 88 VAL A O 1
ATOM 679 N N . ASP A 1 89 ? 13.738 0.242 -7.945 1.00 92.88 89 ASP A N 1
ATOM 680 C CA . AS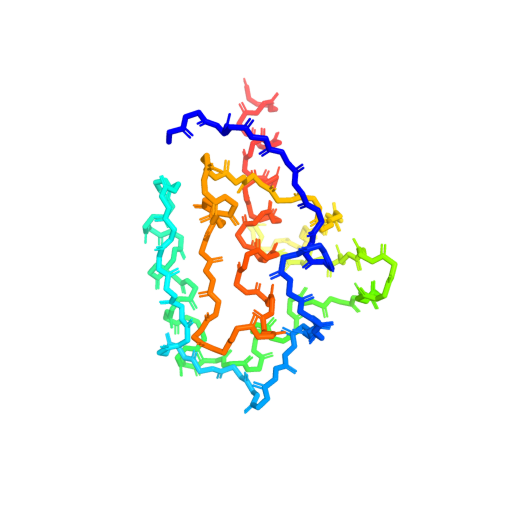P A 1 89 ? 15.102 0.496 -8.409 1.00 92.88 89 ASP A CA 1
ATOM 681 C C . ASP A 1 89 ? 15.682 -0.686 -9.204 1.00 92.88 89 ASP A C 1
ATOM 683 O O . ASP A 1 89 ? 15.031 -1.707 -9.397 1.00 92.88 89 ASP A O 1
ATOM 687 N N . ALA A 1 90 ? 16.919 -0.539 -9.688 1.00 93.88 90 ALA A N 1
ATOM 688 C CA . ALA A 1 90 ? 17.597 -1.556 -10.497 1.00 93.88 90 ALA A CA 1
ATOM 689 C C . ALA A 1 90 ? 17.862 -2.888 -9.761 1.00 93.88 90 ALA A C 1
ATOM 691 O O . ALA A 1 90 ? 18.315 -3.839 -10.387 1.00 93.88 90 ALA A O 1
ATOM 692 N N . HIS A 1 91 ? 17.602 -2.953 -8.451 1.00 94.00 91 HIS A N 1
ATOM 693 C CA . HIS A 1 91 ? 17.733 -4.151 -7.621 1.00 94.00 91 HIS A CA 1
ATOM 694 C C . HIS A 1 91 ? 16.364 -4.644 -7.127 1.00 94.00 91 HIS A C 1
ATOM 696 O O . HIS A 1 91 ? 16.293 -5.297 -6.089 1.00 94.00 91 HIS A O 1
ATOM 702 N N . ASP A 1 92 ? 15.278 -4.270 -7.815 1.00 93.44 92 ASP A N 1
ATOM 703 C CA . ASP A 1 92 ? 13.898 -4.629 -7.472 1.00 93.44 92 ASP A CA 1
ATOM 704 C C . ASP A 1 92 ? 13.436 -4.157 -6.085 1.00 93.44 92 ASP A C 1
ATOM 706 O O . ASP A 1 92 ? 12.500 -4.695 -5.496 1.00 93.44 92 ASP A O 1
ATOM 710 N N . ARG A 1 93 ? 14.059 -3.106 -5.541 1.00 91.19 93 ARG A N 1
ATOM 711 C CA . ARG A 1 93 ? 13.640 -2.537 -4.254 1.00 91.19 93 ARG A CA 1
ATOM 712 C C . ARG A 1 93 ? 12.610 -1.443 -4.477 1.00 91.19 93 ARG A C 1
ATOM 714 O O . ARG A 1 93 ? 12.823 -0.555 -5.305 1.00 91.19 93 ARG A O 1
ATOM 721 N N . LEU A 1 94 ? 11.536 -1.473 -3.686 1.00 91.12 94 LEU A N 1
ATOM 722 C CA . LEU A 1 94 ? 10.495 -0.445 -3.690 1.00 91.12 94 LEU A CA 1
ATOM 723 C C . LEU A 1 94 ? 11.094 0.956 -3.516 1.00 91.12 94 LEU A C 1
ATOM 725 O O . LEU A 1 94 ? 11.926 1.194 -2.636 1.00 91.12 94 LEU A O 1
ATOM 729 N N . LEU A 1 95 ? 10.648 1.887 -4.360 1.00 90.62 95 LEU A N 1
ATOM 730 C CA . LEU A 1 95 ? 10.961 3.306 -4.199 1.00 90.62 95 LEU A CA 1
ATOM 731 C C . LEU A 1 95 ? 10.011 4.004 -3.226 1.00 90.62 95 LEU A C 1
ATOM 733 O O . LEU A 1 95 ? 10.414 4.993 -2.616 1.00 90.62 95 LEU A O 1
ATOM 737 N N . TYR A 1 96 ? 8.787 3.499 -3.080 1.00 90.12 96 TYR A N 1
ATOM 738 C CA . TYR A 1 96 ? 7.874 3.896 -2.012 1.00 90.12 96 TYR A CA 1
ATOM 739 C C . TYR A 1 96 ? 8.335 3.345 -0.656 1.00 90.12 96 TYR A C 1
ATOM 741 O O . TYR A 1 96 ? 9.227 2.498 -0.561 1.00 90.12 96 TYR A O 1
ATOM 749 N N . ALA A 1 97 ? 7.736 3.867 0.401 1.00 87.69 97 ALA A N 1
ATOM 750 C CA . ALA A 1 97 ? 7.836 3.384 1.754 1.00 87.69 97 ALA A CA 1
ATOM 751 C C . ALA A 1 97 ? 7.358 1.942 1.849 1.00 87.69 97 ALA A C 1
ATOM 753 O O . ALA A 1 97 ? 6.482 1.491 1.115 1.00 87.69 97 ALA A O 1
ATOM 754 N N . LYS A 1 98 ? 7.935 1.218 2.795 1.00 87.38 98 LYS A N 1
ATOM 755 C CA . LYS A 1 98 ? 7.615 -0.183 3.055 1.00 87.38 98 LYS A CA 1
ATOM 756 C C . LYS A 1 98 ? 7.308 -0.384 4.526 1.00 87.38 98 LYS A C 1
ATOM 758 O O . LYS A 1 98 ? 7.781 0.393 5.359 1.00 87.38 98 LYS A O 1
ATOM 763 N N . SER A 1 99 ? 6.539 -1.424 4.828 1.00 85.62 99 SER A N 1
ATOM 764 C CA . SER A 1 99 ? 6.408 -1.886 6.203 1.00 85.62 99 SER A CA 1
ATOM 765 C C . SER A 1 99 ? 7.708 -2.543 6.685 1.00 85.62 99 SER A C 1
ATOM 767 O O . SER A 1 99 ? 8.562 -2.950 5.889 1.00 85.62 99 SER A O 1
ATOM 769 N N . LYS A 1 100 ? 7.877 -2.646 8.005 1.00 83.94 100 LYS A N 1
ATOM 770 C CA . LYS A 1 100 ? 8.984 -3.385 8.623 1.00 83.94 100 LYS A CA 1
ATOM 771 C C . LYS A 1 100 ? 8.828 -4.895 8.437 1.00 83.94 100 LYS A C 1
ATOM 773 O O . LYS A 1 100 ? 9.833 -5.577 8.247 1.00 83.94 100 LYS A O 1
ATOM 778 N N . ASP A 1 101 ? 7.596 -5.403 8.488 1.00 87.00 101 ASP A N 1
ATOM 779 C CA . ASP A 1 101 ? 7.282 -6.757 8.028 1.00 87.00 101 ASP A CA 1
ATOM 780 C C . ASP A 1 101 ? 7.290 -6.767 6.496 1.00 87.00 101 ASP A C 1
ATOM 782 O O . ASP A 1 101 ? 6.628 -5.943 5.864 1.00 87.00 101 ASP A O 1
ATOM 786 N N . ALA A 1 102 ? 8.071 -7.675 5.912 1.00 86.00 102 ALA A N 1
ATOM 787 C CA . ALA A 1 102 ? 8.260 -7.756 4.468 1.00 86.00 102 ALA A CA 1
ATOM 788 C C . ALA A 1 102 ? 6.976 -8.140 3.719 1.00 86.00 102 ALA A C 1
ATOM 790 O O . ALA A 1 102 ? 6.844 -7.793 2.549 1.00 86.00 102 ALA A O 1
ATOM 791 N N . ASP A 1 103 ? 6.039 -8.805 4.396 1.00 90.81 103 ASP A N 1
ATOM 792 C CA . ASP A 1 103 ? 4.767 -9.230 3.817 1.00 90.81 103 ASP A CA 1
ATOM 793 C C . ASP A 1 103 ? 3.650 -8.195 4.001 1.00 90.81 103 ASP A C 1
ATOM 795 O O . ASP A 1 103 ? 2.554 -8.364 3.473 1.00 90.81 103 ASP A O 1
ATOM 799 N N . GLU A 1 104 ? 3.892 -7.114 4.746 1.00 92.19 104 GLU A N 1
ATOM 800 C CA . GLU A 1 104 ? 2.886 -6.088 4.996 1.00 92.19 104 GLU A CA 1
ATOM 801 C C . GLU A 1 104 ? 2.968 -4.934 3.984 1.00 92.19 104 GLU A C 1
ATOM 803 O O . GLU A 1 104 ? 4.029 -4.355 3.748 1.00 92.19 104 GLU A O 1
ATOM 808 N N . VAL A 1 105 ? 1.824 -4.564 3.393 1.00 93.56 105 VAL A N 1
ATOM 809 C CA . VAL A 1 105 ? 1.809 -3.658 2.229 1.00 93.56 105 VAL A CA 1
ATOM 810 C C . VAL A 1 105 ? 0.986 -2.377 2.384 1.00 93.56 105 VAL A C 1
ATOM 812 O O . VAL A 1 105 ? 0.860 -1.621 1.419 1.00 93.56 105 VAL A O 1
ATOM 815 N N . TRP A 1 106 ? 0.439 -2.059 3.563 1.00 92.69 106 TRP A N 1
ATOM 816 C CA . TRP A 1 106 ? -0.344 -0.821 3.711 1.00 92.69 106 TRP A CA 1
ATOM 817 C C . TRP A 1 106 ? 0.487 0.448 3.485 1.00 92.69 106 TRP A C 1
ATOM 819 O O . TRP A 1 106 ? -0.039 1.391 2.901 1.00 92.69 106 TRP A O 1
ATOM 829 N N . CYS A 1 107 ? 1.762 0.475 3.894 1.00 91.12 107 CYS A N 1
ATOM 830 C CA . CYS A 1 107 ? 2.659 1.622 3.705 1.00 91.12 107 CYS A CA 1
ATOM 831 C C . CYS A 1 107 ? 2.787 2.040 2.226 1.00 91.12 107 CYS A C 1
ATOM 833 O O . CYS A 1 107 ? 2.405 3.169 1.903 1.00 91.12 107 CYS A O 1
ATOM 835 N N . PRO A 1 108 ? 3.259 1.163 1.312 1.00 92.50 108 PRO A N 1
ATOM 836 C CA . PRO A 1 108 ? 3.436 1.537 -0.091 1.00 92.50 108 PRO A CA 1
ATOM 837 C C . PRO A 1 108 ? 2.105 1.832 -0.788 1.00 92.50 108 PRO A C 1
ATOM 839 O O . PRO A 1 108 ? 2.040 2.716 -1.640 1.00 92.50 108 PRO A O 1
ATOM 842 N N . ILE A 1 109 ? 1.022 1.131 -0.427 1.00 95.25 109 ILE A N 1
ATOM 843 C CA . ILE A 1 109 ? -0.301 1.372 -1.021 1.00 95.25 109 ILE A CA 1
ATOM 844 C C . ILE A 1 109 ? -0.861 2.730 -0.589 1.00 95.25 109 ILE A C 1
ATOM 846 O O . ILE A 1 109 ? -1.388 3.467 -1.424 1.00 95.25 109 ILE A O 1
ATOM 850 N N . LEU A 1 110 ? -0.747 3.076 0.697 1.00 93.06 110 LEU A N 1
ATOM 851 C CA . LEU A 1 110 ? -1.242 4.346 1.222 1.00 93.06 110 LEU A CA 1
ATOM 852 C C . LEU A 1 110 ? -0.480 5.528 0.619 1.00 93.06 110 LEU A C 1
ATOM 854 O O . LEU A 1 110 ? -1.102 6.502 0.198 1.00 93.06 110 LEU A O 1
ATOM 858 N N . GLU A 1 111 ? 0.847 5.415 0.524 1.00 91.44 111 GLU A N 1
ATOM 859 C CA . GLU A 1 111 ? 1.676 6.420 -0.136 1.00 91.44 111 GLU A CA 1
ATOM 860 C C . GLU A 1 111 ? 1.299 6.581 -1.610 1.00 91.44 111 GLU A C 1
ATOM 862 O O . GLU A 1 111 ? 1.065 7.701 -2.055 1.00 91.44 111 GLU A O 1
ATOM 867 N N . LYS A 1 112 ? 1.153 5.481 -2.361 1.00 93.31 112 LYS A N 1
ATOM 868 C CA . LYS A 1 112 ? 0.729 5.533 -3.767 1.00 93.31 112 LYS A CA 1
ATOM 869 C C . LYS A 1 112 ? -0.636 6.206 -3.930 1.00 93.31 112 LYS A C 1
ATOM 871 O O . LYS A 1 112 ? -0.808 7.030 -4.827 1.00 93.31 112 LYS A O 1
ATOM 876 N N . ALA A 1 113 ? -1.603 5.872 -3.075 1.00 93.94 113 ALA A N 1
ATOM 877 C CA . ALA A 1 113 ? -2.931 6.479 -3.103 1.00 93.94 113 ALA A CA 1
ATOM 878 C C . ALA A 1 113 ? -2.879 7.984 -2.806 1.00 93.94 113 ALA A C 1
ATOM 880 O O . ALA A 1 113 ? -3.564 8.758 -3.471 1.00 93.94 113 ALA A O 1
ATOM 881 N N . TYR A 1 114 ? -2.030 8.404 -1.868 1.00 90.44 114 TYR A N 1
ATOM 882 C CA . TYR A 1 114 ? -1.816 9.816 -1.568 1.00 90.44 114 TYR A CA 1
ATOM 883 C C . TYR A 1 114 ? -1.114 10.550 -2.717 1.00 90.44 114 TYR A C 1
ATOM 885 O O . TYR A 1 114 ? -1.565 11.615 -3.123 1.00 90.44 114 TYR A O 1
ATOM 893 N N . CYS A 1 115 ? -0.059 9.974 -3.304 1.00 88.06 115 CYS A N 1
ATOM 894 C CA . CYS A 1 115 ? 0.580 10.547 -4.489 1.00 88.06 115 CYS A CA 1
ATOM 895 C C . CYS A 1 115 ? -0.432 10.718 -5.626 1.00 88.06 115 CYS A C 1
ATOM 897 O O . CYS A 1 115 ? -0.493 11.784 -6.221 1.00 88.06 115 CYS A O 1
ATOM 899 N N . LYS A 1 116 ? -1.278 9.712 -5.886 1.00 90.31 116 LYS A N 1
ATOM 900 C CA . LYS A 1 116 ? -2.337 9.815 -6.898 1.00 90.31 116 LYS A CA 1
ATOM 901 C C . LYS A 1 116 ? -3.336 10.929 -6.579 1.00 90.31 116 LYS A C 1
ATOM 903 O O . LYS A 1 116 ? -3.688 11.676 -7.482 1.00 90.31 116 LYS A O 1
ATOM 908 N N . LEU A 1 117 ? -3.772 11.047 -5.323 1.00 89.25 117 LEU A N 1
ATOM 909 C CA . LEU A 1 117 ? -4.646 12.133 -4.875 1.00 89.25 117 LEU A CA 1
ATOM 910 C C . LEU A 1 117 ? -4.026 13.492 -5.217 1.00 89.25 117 LEU A C 1
ATOM 912 O O . LEU A 1 117 ? -4.631 14.274 -5.940 1.00 89.25 117 LEU A O 1
ATOM 916 N N . HIS A 1 118 ? -2.800 13.739 -4.755 1.00 80.88 118 HIS A N 1
ATOM 917 C CA . HIS A 1 118 ? -2.155 15.044 -4.878 1.00 80.88 118 HIS A CA 1
ATOM 918 C C . HIS A 1 118 ? -1.690 15.372 -6.292 1.00 80.88 118 HIS A C 1
ATOM 920 O O . HIS A 1 118 ? -1.850 16.509 -6.705 1.00 80.88 118 HIS A O 1
ATOM 926 N N . THR A 1 119 ? -1.221 14.400 -7.076 1.00 72.94 119 THR A N 1
ATOM 927 C CA . THR A 1 119 ? -0.937 14.639 -8.498 1.00 72.94 119 THR A CA 1
ATOM 928 C C . THR A 1 119 ? -2.218 14.935 -9.279 1.00 72.94 119 THR A C 1
ATOM 930 O O . THR A 1 119 ? -2.179 15.713 -10.219 1.00 72.94 119 THR A O 1
ATOM 933 N N . CYS A 1 120 ? -3.371 14.367 -8.907 1.00 59.00 120 CYS A N 1
ATOM 934 C CA . CYS A 1 120 ? -4.641 14.772 -9.513 1.00 59.00 120 CYS A CA 1
ATOM 935 C C . CYS A 1 120 ? -5.049 16.199 -9.110 1.00 59.00 120 CYS A C 1
ATOM 937 O O . CYS A 1 120 ? -5.532 16.920 -9.975 1.00 59.00 120 CYS A O 1
ATOM 939 N N . TYR A 1 121 ? -4.830 16.617 -7.856 1.00 54.59 121 TYR A N 1
ATOM 940 C CA . TYR A 1 121 ? -5.080 18.001 -7.422 1.00 54.59 121 TYR A CA 1
ATOM 941 C C . TYR A 1 121 ? -4.137 19.004 -8.103 1.00 54.59 121 TYR A C 1
ATOM 943 O O . TYR A 1 121 ? -4.616 19.975 -8.668 1.00 54.59 121 TYR A O 1
ATOM 951 N N . GLU A 1 122 ? -2.829 18.731 -8.145 1.00 54.69 122 GLU A N 1
ATOM 952 C CA . GLU A 1 122 ? -1.826 19.581 -8.815 1.00 54.69 122 GLU A CA 1
ATOM 953 C C . GLU A 1 122 ? -2.055 19.723 -10.330 1.00 54.69 122 GLU A C 1
ATOM 955 O O . GLU A 1 122 ? -1.512 20.633 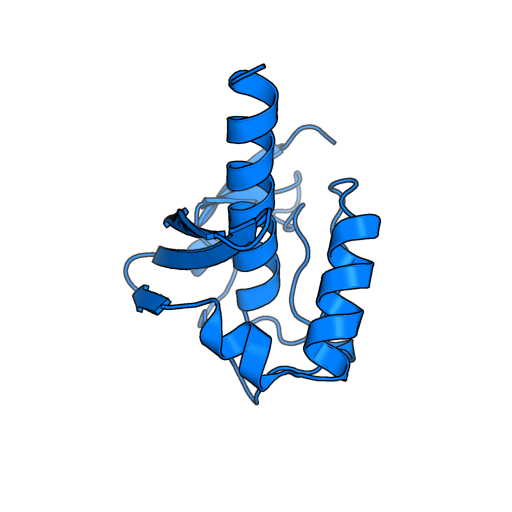-10.942 1.00 54.69 122 GLU A O 1
ATOM 960 N N . MET A 1 123 ? -2.824 18.819 -10.946 1.00 48.53 123 MET A N 1
ATOM 961 C CA . MET A 1 123 ? -3.169 18.861 -12.374 1.00 48.53 123 MET A CA 1
ATOM 962 C C . MET A 1 123 ? -4.544 19.497 -12.647 1.00 48.53 123 MET A C 1
ATOM 964 O O . MET A 1 123 ? -4.925 19.617 -13.811 1.00 48.53 123 MET A O 1
ATOM 968 N N . CYS A 1 124 ? -5.318 19.823 -11.604 1.00 41.19 124 CYS A N 1
ATOM 969 C CA . CYS A 1 124 ? -6.617 20.499 -11.719 1.00 41.19 124 CYS A CA 1
ATOM 970 C C . CYS A 1 124 ? -6.534 22.023 -11.503 1.00 41.19 124 CYS A C 1
ATOM 972 O O . CYS A 1 124 ? -7.526 22.699 -11.779 1.00 41.19 124 CYS A O 1
ATOM 974 N N . ASP A 1 125 ? -5.385 22.529 -11.046 1.00 34.47 125 ASP A N 1
ATOM 975 C CA . ASP A 1 125 ? -5.023 23.955 -10.981 1.00 34.47 125 ASP A CA 1
ATOM 976 C C . ASP A 1 125 ? -4.164 24.363 -12.195 1.00 34.47 125 ASP A C 1
ATOM 978 O O . ASP A 1 125 ? -4.271 25.534 -12.633 1.00 34.47 125 ASP A O 1
#

Secondary structure (DSSP, 8-state):
---SEEEEHHHH-SS-BS-SS---GGG-B--SSS-HHHHHHHHHHHHH-HHHHHHHEEEEETTTTEEEEEEEETTEEEEEEEESEEEE-TTS-BSS-B-SSTTB-HHHHHHHHHHHHHHHHHTT-

pLDDT: mean 84.73, std 13.34, range [34.47, 98.12]

Organism: NCBI:txid327968